Protein AF-A0A7S3MP00-F1 (afdb_monomer_lite)

Secondary structure (DSSP, 8-state):
-----HHHHHHHHHHHHHHHHHHHHHHHHHHHTT-HHHHHHHHHHHHHHHHHHHHHHHTTTB-----TTHHHHHHHHH--TTSHHHHHHHHHHHHHHHHHHHHH----SS-B--TTS---TTS--

Structure (mmCIF, N/CA/C/O backbone):
data_AF-A0A7S3MP00-F1
#
_entry.id   AF-A0A7S3MP00-F1
#
loop_
_atom_site.group_PDB
_atom_site.id
_atom_site.type_symbol
_atom_site.label_atom_id
_atom_site.label_alt_id
_atom_site.label_comp_id
_atom_site.label_asym_id
_atom_site.label_entity_id
_atom_site.label_seq_id
_atom_site.pdbx_PDB_ins_code
_atom_site.Cartn_x
_atom_site.Cartn_y
_atom_site.Cartn_z
_atom_site.occupancy
_atom_site.B_iso_or_equiv
_atom_site.auth_seq_id
_atom_site.auth_comp_id
_atom_site.auth_asym_id
_atom_site.auth_atom_id
_atom_site.pdbx_PDB_model_num
ATOM 1 N N . MET A 1 1 ? 16.134 9.221 20.903 1.00 55.91 1 MET A N 1
ATOM 2 C CA . MET A 1 1 ? 16.040 8.484 19.620 1.00 55.91 1 MET A CA 1
ATOM 3 C C . MET A 1 1 ? 16.947 7.266 19.714 1.00 55.91 1 MET A C 1
ATOM 5 O O . MET A 1 1 ? 18.085 7.438 20.131 1.00 55.91 1 MET A O 1
ATOM 9 N N . LYS A 1 2 ? 16.460 6.053 19.417 1.00 67.62 2 LYS A N 1
ATOM 10 C CA . LYS A 1 2 ? 17.305 4.843 19.433 1.00 67.62 2 LYS A CA 1
ATOM 11 C C . LYS A 1 2 ? 18.383 4.985 18.348 1.00 67.62 2 LYS A C 1
ATOM 13 O O . LYS A 1 2 ? 18.042 5.234 17.196 1.00 67.62 2 LYS A O 1
ATOM 18 N N . THR A 1 3 ? 19.660 4.866 18.700 1.00 84.75 3 THR A N 1
ATOM 19 C CA . THR A 1 3 ? 20.769 4.914 17.739 1.00 84.75 3 THR A CA 1
ATOM 20 C C . THR A 1 3 ? 20.969 3.527 17.143 1.00 84.75 3 THR A C 1
ATOM 22 O O . THR A 1 3 ? 21.394 2.592 17.816 1.00 84.75 3 THR A O 1
ATOM 25 N N . TRP A 1 4 ? 20.598 3.357 15.877 1.00 89.50 4 TRP A N 1
ATOM 26 C CA . TRP A 1 4 ? 20.821 2.098 15.173 1.00 89.50 4 TRP A CA 1
ATOM 27 C C . TRP A 1 4 ? 22.264 2.008 14.680 1.00 89.50 4 TRP A C 1
ATOM 29 O O . TRP A 1 4 ? 22.850 3.010 14.266 1.00 89.50 4 TRP A O 1
ATOM 39 N N . GLY A 1 5 ? 22.835 0.803 14.716 1.00 94.69 5 GLY A N 1
ATOM 40 C CA . GLY A 1 5 ? 24.146 0.550 14.125 1.00 94.69 5 GLY A CA 1
ATOM 41 C C . GLY A 1 5 ? 24.137 0.788 12.605 1.00 94.69 5 GLY A C 1
ATOM 42 O O . GLY A 1 5 ? 23.077 0.680 11.980 1.00 94.69 5 GLY A O 1
ATOM 43 N N . PRO A 1 6 ? 25.298 1.062 11.977 1.00 93.62 6 PRO A N 1
ATOM 44 C CA . PRO A 1 6 ? 25.382 1.371 10.545 1.00 93.62 6 PRO A CA 1
ATOM 45 C C . PRO A 1 6 ? 24.716 0.330 9.630 1.00 93.62 6 PRO A C 1
ATOM 47 O O . PRO A 1 6 ? 24.091 0.692 8.637 1.00 93.62 6 PRO A O 1
ATOM 50 N N . GLY A 1 7 ? 24.785 -0.959 9.986 1.00 94.50 7 GLY A N 1
ATOM 51 C CA . GLY A 1 7 ? 24.154 -2.035 9.214 1.00 94.50 7 GLY A CA 1
ATOM 52 C C . GLY A 1 7 ? 22.624 -1.946 9.159 1.00 94.50 7 GLY A C 1
ATOM 53 O O . GLY A 1 7 ? 22.039 -2.136 8.097 1.00 94.50 7 GLY A O 1
ATOM 54 N N . LEU A 1 8 ? 21.966 -1.590 10.268 1.00 93.75 8 LEU A N 1
ATOM 55 C CA . LEU A 1 8 ? 20.508 -1.416 10.299 1.00 93.75 8 LEU A CA 1
ATOM 56 C C . LEU A 1 8 ? 20.070 -0.220 9.448 1.00 93.75 8 LEU A C 1
ATOM 58 O O . LEU A 1 8 ? 19.070 -0.305 8.740 1.00 93.75 8 LEU A O 1
ATOM 62 N N . TRP A 1 9 ? 20.846 0.867 9.462 1.00 93.50 9 TRP A N 1
ATOM 63 C CA . TRP A 1 9 ? 20.605 2.007 8.577 1.00 93.50 9 TRP A CA 1
ATOM 64 C C . TRP A 1 9 ? 20.750 1.641 7.101 1.00 93.50 9 TRP A C 1
ATOM 66 O O . TRP A 1 9 ? 19.924 2.062 6.295 1.00 93.50 9 TRP A O 1
ATOM 76 N N . ALA A 1 10 ? 21.744 0.824 6.745 1.00 95.31 10 ALA A N 1
ATOM 77 C CA . ALA A 1 10 ? 21.918 0.351 5.373 1.00 95.31 10 ALA A CA 1
ATOM 78 C C . ALA A 1 10 ? 20.739 -0.521 4.904 1.00 95.31 10 ALA A C 1
ATOM 80 O O . ALA A 1 10 ? 20.235 -0.332 3.795 1.00 95.31 10 ALA A O 1
ATOM 81 N N . ILE A 1 11 ? 20.251 -1.432 5.755 1.00 95.62 11 ILE A N 1
ATOM 82 C CA . ILE A 1 11 ? 19.064 -2.254 5.462 1.00 95.62 11 ILE A CA 1
ATOM 83 C C . ILE A 1 11 ? 17.829 -1.367 5.289 1.00 95.62 11 ILE A C 1
ATOM 85 O O . ILE A 1 11 ? 17.094 -1.515 4.315 1.00 95.62 11 ILE A O 1
ATOM 89 N N . PHE A 1 12 ? 17.619 -0.413 6.195 1.00 93.12 12 PHE A N 1
ATOM 90 C CA . PHE A 1 12 ? 16.496 0.516 6.120 1.00 93.12 12 PHE A CA 1
ATOM 91 C C . PHE A 1 12 ? 16.536 1.379 4.849 1.00 93.12 12 PHE A C 1
ATOM 93 O O . PHE A 1 12 ? 15.526 1.512 4.160 1.00 93.12 12 PHE A O 1
ATOM 100 N N . ALA A 1 13 ? 17.707 1.906 4.487 1.00 95.31 13 ALA A N 1
ATOM 101 C CA . ALA A 1 13 ? 17.890 2.649 3.243 1.00 95.31 13 ALA A CA 1
ATOM 102 C C . ALA A 1 13 ? 17.607 1.774 2.011 1.00 95.31 13 ALA A C 1
ATOM 104 O O . ALA A 1 13 ? 16.912 2.208 1.094 1.00 95.31 13 ALA A O 1
ATOM 105 N N . THR A 1 14 ? 18.080 0.524 2.014 1.00 96.06 14 THR A N 1
ATOM 106 C CA . THR A 1 14 ? 17.808 -0.442 0.938 1.00 96.06 14 THR A CA 1
ATOM 107 C C . THR A 1 14 ? 16.310 -0.711 0.807 1.00 96.06 14 THR A C 1
ATOM 109 O O . THR A 1 14 ? 15.776 -0.671 -0.300 1.00 96.06 14 THR A O 1
ATOM 112 N N . LEU A 1 15 ? 15.610 -0.905 1.929 1.00 92.06 15 LEU A N 1
ATOM 113 C CA . LEU A 1 15 ? 14.159 -1.076 1.952 1.00 92.06 15 LEU A CA 1
ATOM 114 C C . LEU A 1 15 ? 13.443 0.131 1.330 1.00 92.06 15 LEU A C 1
ATOM 116 O O . LEU A 1 15 ? 12.570 -0.052 0.485 1.00 92.06 15 LEU A O 1
ATOM 120 N N . ILE A 1 16 ? 13.836 1.358 1.691 1.00 94.94 16 ILE A N 1
ATOM 121 C CA . ILE A 1 16 ? 13.262 2.581 1.108 1.00 94.94 16 ILE A CA 1
ATOM 122 C C . ILE A 1 16 ? 13.471 2.618 -0.409 1.00 94.94 16 ILE A C 1
ATOM 124 O O . ILE A 1 16 ? 12.530 2.917 -1.143 1.00 94.94 16 ILE A O 1
ATOM 128 N N . VAL A 1 17 ? 14.676 2.302 -0.892 1.00 96.06 17 VAL A N 1
ATOM 129 C CA . VAL A 1 17 ? 14.986 2.307 -2.332 1.00 96.06 17 VAL A CA 1
ATOM 130 C C . VAL A 1 17 ? 14.144 1.277 -3.086 1.00 96.06 17 VAL A C 1
ATOM 132 O O . VAL A 1 17 ? 13.609 1.589 -4.154 1.00 96.06 17 VAL A O 1
ATOM 135 N N . VAL A 1 18 ? 13.975 0.075 -2.528 1.00 92.06 18 VAL A N 1
ATOM 136 C CA . VAL A 1 18 ? 13.116 -0.966 -3.112 1.00 92.06 18 VAL A CA 1
ATOM 137 C C . VAL A 1 18 ? 11.661 -0.495 -3.160 1.00 92.06 18 VAL A C 1
ATOM 139 O O . VAL A 1 18 ? 11.046 -0.543 -4.224 1.00 92.06 18 VAL A O 1
ATOM 142 N N . LEU A 1 19 ? 11.124 0.033 -2.055 1.00 91.50 19 LEU A N 1
ATOM 143 C CA . LEU A 1 19 ? 9.747 0.537 -2.002 1.00 91.50 19 LEU A CA 1
ATOM 144 C C . LEU A 1 19 ? 9.517 1.693 -2.986 1.00 91.50 19 LEU A C 1
ATOM 146 O O . LEU A 1 19 ? 8.512 1.704 -3.695 1.00 91.50 19 LEU A O 1
ATOM 150 N N . ALA A 1 20 ? 10.455 2.636 -3.085 1.00 93.25 20 ALA A N 1
ATOM 151 C CA . ALA A 1 20 ? 10.376 3.743 -4.036 1.00 93.25 20 ALA A CA 1
ATOM 152 C C . ALA A 1 20 ? 10.418 3.256 -5.495 1.00 93.25 20 ALA A C 1
ATOM 154 O O . ALA A 1 20 ? 9.669 3.756 -6.336 1.00 93.25 20 ALA A O 1
ATOM 155 N N . SER A 1 21 ? 11.252 2.255 -5.792 1.00 92.12 21 SER A N 1
ATOM 156 C CA . SER A 1 21 ? 11.345 1.651 -7.128 1.00 92.12 21 SER A CA 1
ATOM 157 C C . SER A 1 21 ? 10.050 0.931 -7.510 1.00 92.12 21 SER A C 1
ATOM 159 O O . SER A 1 21 ? 9.546 1.120 -8.617 1.00 92.12 21 SER A O 1
ATOM 161 N N . LEU A 1 22 ? 9.452 0.185 -6.575 1.00 92.56 22 LEU A N 1
ATOM 162 C CA . LEU A 1 22 ? 8.153 -0.461 -6.777 1.00 92.56 22 LEU A CA 1
ATOM 163 C C . LEU A 1 22 ? 7.040 0.565 -7.012 1.00 92.56 22 LEU A C 1
ATOM 165 O O . LEU A 1 22 ? 6.281 0.428 -7.968 1.00 92.56 22 LEU A O 1
ATOM 169 N N . LEU A 1 23 ? 6.973 1.625 -6.201 1.00 92.44 23 LEU A N 1
ATOM 170 C CA . LEU A 1 23 ? 5.987 2.697 -6.373 1.00 92.44 23 LEU A CA 1
ATOM 171 C C . LEU A 1 23 ? 6.125 3.391 -7.732 1.00 92.44 23 LEU A C 1
ATOM 173 O O . LEU A 1 23 ? 5.119 3.644 -8.397 1.00 92.44 23 LEU A O 1
ATOM 177 N N . ARG A 1 24 ? 7.359 3.654 -8.177 1.00 93.75 24 ARG A N 1
ATOM 178 C CA . ARG A 1 24 ? 7.627 4.209 -9.509 1.00 93.75 24 ARG A CA 1
ATOM 179 C C . ARG A 1 24 ? 7.137 3.275 -10.618 1.00 93.75 24 ARG A C 1
ATOM 181 O O . ARG A 1 24 ? 6.522 3.759 -11.572 1.00 93.75 24 ARG A O 1
ATOM 188 N N . ASN A 1 25 ? 7.391 1.971 -10.510 1.00 93.06 25 ASN A N 1
ATOM 189 C CA . ASN A 1 25 ? 6.967 0.995 -11.517 1.00 93.06 25 ASN A CA 1
ATOM 190 C C . ASN A 1 25 ? 5.443 0.839 -11.550 1.00 93.06 25 ASN A C 1
ATOM 192 O O . ASN A 1 25 ? 4.864 0.856 -12.633 1.00 93.06 25 ASN A O 1
ATOM 196 N N . ILE A 1 26 ? 4.784 0.784 -10.387 1.00 93.38 26 ILE A N 1
ATOM 197 C CA . ILE A 1 26 ? 3.316 0.767 -10.281 1.00 93.38 26 ILE A CA 1
ATOM 198 C C . ILE A 1 26 ? 2.728 2.015 -10.939 1.00 93.38 26 ILE A C 1
ATOM 200 O O . ILE A 1 26 ? 1.863 1.902 -11.805 1.00 93.38 26 ILE A O 1
ATOM 204 N N . TYR A 1 27 ? 3.229 3.203 -10.586 1.00 93.75 27 TYR A N 1
ATOM 205 C CA . TYR A 1 27 ? 2.768 4.456 -11.181 1.00 93.75 27 TYR A CA 1
ATOM 206 C C . TYR A 1 27 ? 2.926 4.450 -12.704 1.00 93.75 27 TYR A C 1
ATOM 208 O O . TYR A 1 27 ? 1.974 4.746 -13.424 1.00 93.75 27 TYR A O 1
ATOM 216 N N . SER A 1 28 ? 4.108 4.069 -13.193 1.00 93.31 28 SER A N 1
ATOM 217 C CA . SER A 1 28 ? 4.407 4.043 -14.629 1.00 93.31 28 SER A CA 1
ATOM 218 C C . SER A 1 28 ? 3.512 3.043 -15.364 1.00 93.31 28 SER A C 1
ATOM 220 O O . SER A 1 28 ? 2.946 3.382 -16.397 1.00 93.31 28 SER A O 1
ATOM 222 N N . SER A 1 29 ? 3.318 1.846 -14.805 1.00 92.81 29 SER A N 1
ATOM 223 C CA . SER A 1 29 ? 2.459 0.803 -15.376 1.00 92.81 29 SER A CA 1
ATOM 224 C C . SER A 1 29 ? 0.989 1.235 -15.439 1.00 92.81 29 SER A C 1
ATOM 226 O O . SER A 1 29 ? 0.347 1.126 -16.487 1.00 92.81 29 SER A O 1
ATOM 228 N N . LEU A 1 30 ? 0.464 1.816 -14.354 1.00 93.38 30 LEU A N 1
ATOM 229 C CA . LEU A 1 30 ? -0.912 2.314 -14.303 1.00 93.38 30 LEU A CA 1
ATOM 230 C C . LEU A 1 30 ? -1.138 3.512 -15.233 1.00 93.38 30 LEU A C 1
ATOM 232 O O . LEU A 1 30 ? -2.216 3.623 -15.821 1.00 93.38 30 LEU A O 1
ATOM 236 N N . ALA A 1 31 ? -0.148 4.399 -15.365 1.00 93.81 31 ALA A N 1
ATOM 237 C CA . ALA A 1 31 ? -0.207 5.547 -16.264 1.00 93.81 31 ALA A CA 1
ATOM 238 C C . ALA A 1 31 ? -0.167 5.114 -17.736 1.00 93.81 31 ALA A C 1
ATOM 240 O O . ALA A 1 31 ? -1.006 5.547 -18.519 1.00 93.81 31 ALA A O 1
ATOM 241 N N . LEU A 1 32 ? 0.756 4.217 -18.100 1.00 94.00 32 LEU A N 1
ATOM 242 C CA . LEU A 1 32 ? 0.869 3.680 -19.462 1.00 94.00 32 LEU A CA 1
ATOM 243 C C . LEU A 1 32 ? -0.362 2.865 -19.877 1.00 94.00 32 LEU A C 1
ATOM 245 O O . LEU A 1 32 ? -0.703 2.834 -21.055 1.00 94.00 32 LEU A O 1
ATOM 249 N N . SER A 1 33 ? -1.040 2.236 -18.915 1.00 92.25 33 SER A N 1
ATOM 250 C CA . SER A 1 33 ? -2.263 1.458 -19.152 1.00 92.25 33 SER A CA 1
ATOM 251 C C . SER A 1 33 ? -3.551 2.296 -19.121 1.00 92.25 33 SER A C 1
ATOM 253 O O . SER A 1 33 ? -4.633 1.720 -19.186 1.00 92.25 33 SER A O 1
ATOM 255 N N . ASP A 1 34 ? -3.462 3.623 -18.953 1.00 94.31 34 ASP A N 1
ATOM 256 C CA . ASP A 1 34 ? -4.608 4.544 -18.801 1.00 94.31 34 ASP A CA 1
ATOM 257 C C .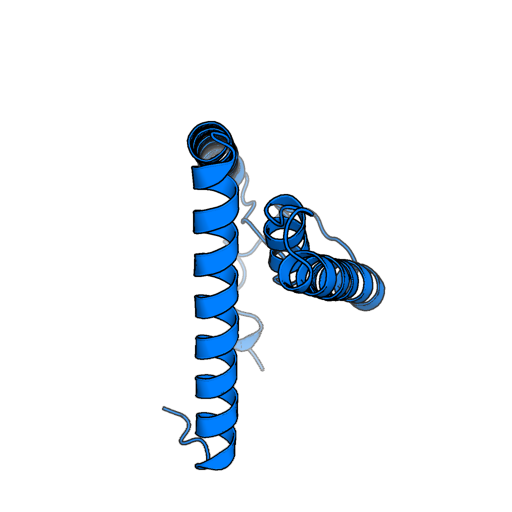 ASP A 1 34 ? -5.598 4.150 -17.676 1.00 94.31 34 ASP A C 1
ATOM 259 O O . ASP A 1 34 ? -6.790 4.464 -17.668 1.00 94.31 34 ASP A O 1
ATOM 263 N N . CYS A 1 35 ? -5.088 3.440 -16.668 1.00 93.50 35 CYS A N 1
ATOM 264 C CA . CYS A 1 35 ? -5.861 2.965 -15.521 1.00 93.50 35 CYS A CA 1
ATOM 265 C C . CYS A 1 35 ? -5.622 3.811 -14.266 1.00 93.50 35 CYS A C 1
ATOM 267 O O . CYS A 1 35 ? -6.404 3.722 -13.316 1.00 93.50 35 CYS A O 1
ATOM 269 N N . LEU A 1 36 ? -4.581 4.652 -14.252 1.00 94.06 36 LEU A N 1
ATOM 270 C CA . LEU A 1 36 ? -4.170 5.436 -13.084 1.00 94.06 36 LEU A CA 1
ATOM 271 C C . LEU A 1 36 ? -5.327 6.230 -12.466 1.00 94.06 36 LEU A C 1
ATOM 273 O O . LEU A 1 36 ? -5.548 6.149 -11.260 1.00 94.06 36 LEU A O 1
ATOM 277 N N . ALA A 1 37 ? -6.105 6.947 -13.281 1.00 95.88 37 ALA A N 1
ATOM 278 C CA . ALA A 1 37 ? -7.230 7.741 -12.787 1.00 95.88 37 ALA A CA 1
ATOM 279 C C . ALA A 1 37 ? -8.285 6.875 -12.077 1.00 95.88 37 ALA A C 1
ATOM 281 O O . ALA A 1 37 ? -8.774 7.246 -11.012 1.00 95.88 37 ALA A O 1
ATOM 282 N N . ARG A 1 38 ? -8.596 5.690 -12.619 1.00 95.00 38 ARG A N 1
ATOM 283 C CA . ARG A 1 38 ? -9.566 4.755 -12.023 1.00 95.00 38 ARG A CA 1
ATOM 284 C C . ARG A 1 38 ? -9.078 4.238 -10.673 1.00 95.00 38 ARG A C 1
ATOM 286 O O . ARG A 1 38 ? -9.852 4.188 -9.720 1.00 95.00 38 ARG A O 1
ATOM 293 N N . TYR A 1 39 ? -7.790 3.919 -10.577 1.00 94.44 39 TYR A N 1
ATOM 294 C CA . TYR A 1 39 ? -7.161 3.500 -9.326 1.00 94.44 39 TYR A CA 1
ATOM 295 C C . TYR A 1 39 ? -7.140 4.617 -8.278 1.00 94.44 39 TYR A C 1
ATOM 297 O O . TYR A 1 39 ? -7.460 4.362 -7.119 1.00 94.44 39 TYR A O 1
ATOM 305 N N . LEU A 1 40 ? -6.837 5.858 -8.671 1.00 95.06 40 LEU A N 1
ATOM 306 C CA . LEU A 1 40 ? -6.878 7.011 -7.765 1.00 95.06 40 LEU A CA 1
ATOM 307 C C . LEU A 1 40 ? -8.298 7.297 -7.261 1.00 95.06 40 LEU A C 1
ATOM 309 O O . LEU A 1 40 ? -8.480 7.559 -6.073 1.00 95.06 40 LEU A O 1
ATOM 313 N N . ILE A 1 41 ? -9.308 7.194 -8.131 1.00 96.81 41 ILE A N 1
ATOM 314 C CA . ILE A 1 41 ? -10.721 7.311 -7.740 1.00 96.81 41 ILE A CA 1
ATOM 315 C C . ILE A 1 41 ? -11.093 6.203 -6.749 1.00 96.81 41 ILE A C 1
ATOM 317 O O . ILE A 1 41 ? -11.692 6.488 -5.713 1.00 96.81 41 ILE A O 1
ATOM 321 N N . GLY A 1 42 ? -10.703 4.955 -7.025 1.00 94.69 42 GLY A N 1
ATOM 322 C CA . GLY A 1 42 ? -10.920 3.830 -6.115 1.00 94.69 42 GLY A CA 1
ATOM 323 C C . GLY A 1 42 ? -10.261 4.048 -4.750 1.00 94.69 42 GLY A C 1
ATOM 324 O O . GLY A 1 42 ? -10.914 3.893 -3.718 1.00 94.69 42 GLY A O 1
ATOM 325 N N . ALA A 1 43 ? -9.003 4.492 -4.731 1.00 92.81 43 ALA A N 1
ATOM 326 C CA . ALA A 1 43 ? -8.278 4.810 -3.503 1.00 92.81 43 ALA A CA 1
ATOM 327 C C . ALA A 1 43 ? -8.959 5.937 -2.708 1.00 92.81 43 ALA A C 1
ATOM 329 O O . ALA A 1 43 ? -9.137 5.814 -1.495 1.00 92.81 43 ALA A O 1
ATOM 330 N N . ALA A 1 44 ? -9.403 7.001 -3.384 1.00 96.38 44 ALA A N 1
ATOM 331 C CA . ALA A 1 44 ? -10.142 8.095 -2.760 1.00 96.38 44 ALA A CA 1
ATOM 332 C C . ALA A 1 44 ? -11.494 7.631 -2.193 1.00 96.38 44 ALA A C 1
ATOM 334 O O . ALA A 1 44 ? -11.867 8.041 -1.093 1.00 96.38 44 ALA A O 1
ATOM 335 N N . ALA A 1 45 ? -12.207 6.745 -2.894 1.00 96.94 45 ALA A N 1
ATOM 336 C CA . ALA A 1 45 ? -13.465 6.172 -2.421 1.00 96.94 45 ALA A CA 1
ATOM 337 C C . ALA A 1 45 ? -13.265 5.306 -1.167 1.00 96.94 45 ALA A C 1
ATOM 339 O O . ALA A 1 45 ? -14.007 5.455 -0.194 1.00 96.94 45 ALA A O 1
ATOM 340 N N . VAL A 1 46 ? -12.232 4.456 -1.149 1.00 93.81 46 VAL A N 1
ATOM 341 C CA . VAL A 1 46 ? -11.872 3.649 0.027 1.00 93.81 46 VAL A CA 1
ATOM 342 C C . VAL A 1 46 ? -11.484 4.554 1.198 1.00 93.81 46 VAL A C 1
ATOM 344 O O . VAL A 1 46 ? -12.051 4.422 2.281 1.00 93.81 46 VAL A O 1
ATOM 347 N N . ALA A 1 47 ? -10.591 5.524 0.990 1.00 93.88 47 ALA A N 1
ATOM 348 C CA . ALA A 1 47 ? -10.184 6.463 2.035 1.00 93.88 47 ALA A CA 1
ATOM 349 C C . ALA A 1 47 ? -11.376 7.270 2.581 1.00 93.88 47 ALA A C 1
ATOM 351 O O . ALA A 1 47 ? -11.537 7.399 3.796 1.00 93.88 47 ALA A O 1
ATOM 352 N N . GLY A 1 48 ? -12.253 7.754 1.696 1.00 96.50 48 GLY A N 1
ATOM 353 C CA . GLY A 1 48 ? -13.484 8.451 2.062 1.00 96.50 48 GLY A CA 1
ATOM 354 C C . GLY A 1 48 ? -14.438 7.575 2.876 1.00 96.50 48 GLY A C 1
ATOM 355 O O . GLY A 1 48 ? -14.975 8.032 3.887 1.00 96.50 48 GLY A O 1
ATOM 356 N N . TYR A 1 49 ? -14.599 6.303 2.497 1.00 95.62 49 TYR A N 1
ATOM 357 C CA . TYR A 1 49 ? -15.387 5.328 3.253 1.00 95.62 49 TYR A CA 1
ATOM 358 C C . TYR A 1 49 ? -14.813 5.097 4.655 1.00 95.62 49 TYR A C 1
ATOM 360 O O . TYR A 1 49 ? -15.554 5.195 5.636 1.00 95.62 49 TYR A O 1
ATOM 368 N N . PHE A 1 50 ? -13.502 4.860 4.774 1.00 94.25 50 PHE A N 1
ATOM 369 C CA . PHE A 1 50 ? -12.835 4.679 6.066 1.00 94.25 50 PHE A CA 1
ATOM 370 C C . PHE A 1 50 ? -12.947 5.927 6.945 1.00 94.25 50 PHE A C 1
ATOM 372 O O . PHE A 1 50 ? -13.274 5.808 8.127 1.00 94.25 50 PHE A O 1
ATOM 379 N N . TYR A 1 51 ? -12.750 7.120 6.378 1.00 94.94 51 TYR A N 1
ATOM 380 C CA . TYR A 1 51 ? -12.920 8.388 7.089 1.00 94.9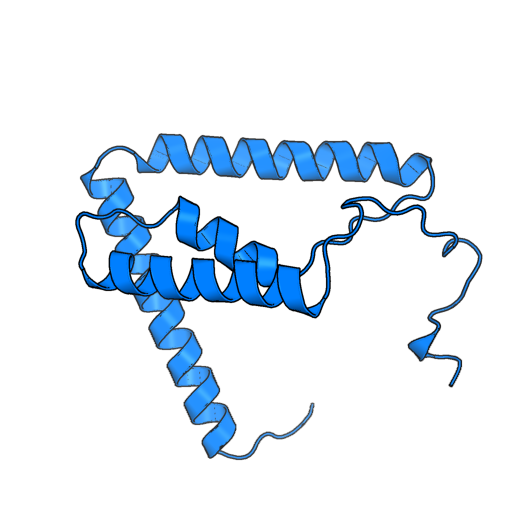4 51 TYR A CA 1
ATOM 381 C C . TYR A 1 51 ? -14.351 8.547 7.620 1.00 94.94 51 TYR A C 1
ATOM 383 O O . TYR A 1 51 ? -14.562 8.783 8.814 1.00 94.94 51 TYR A O 1
ATOM 391 N N . TRP A 1 52 ? -15.348 8.362 6.751 1.00 96.56 52 TRP A N 1
ATOM 392 C CA . TRP A 1 52 ? -16.756 8.495 7.115 1.00 96.56 52 TRP A CA 1
ATOM 393 C C . TRP A 1 52 ? -17.184 7.464 8.169 1.00 96.56 52 TRP A C 1
ATOM 395 O O . TRP A 1 52 ? -17.801 7.832 9.174 1.00 96.56 52 TRP A O 1
ATOM 405 N N . LYS A 1 53 ? -16.820 6.188 7.987 1.00 94.88 53 LYS A N 1
ATOM 406 C CA . LYS A 1 53 ? -17.138 5.111 8.936 1.00 94.88 53 LYS A CA 1
ATOM 407 C C . LYS A 1 53 ? -16.459 5.309 10.277 1.00 94.88 53 LYS A C 1
ATOM 409 O O . LYS A 1 53 ? -17.127 5.161 11.294 1.00 94.88 53 LYS A O 1
ATOM 414 N N . THR A 1 54 ? -15.189 5.704 10.291 1.00 93.19 54 THR A N 1
ATOM 415 C CA . THR A 1 54 ? -14.462 5.984 11.536 1.00 93.19 54 THR A CA 1
ATOM 416 C C . THR A 1 54 ? -15.129 7.119 12.304 1.00 93.19 54 THR A C 1
ATOM 418 O O . THR A 1 54 ? -15.419 6.967 13.486 1.00 93.19 54 THR A O 1
ATOM 421 N N . LYS A 1 55 ? -15.493 8.218 11.631 1.00 92.19 55 LYS A N 1
ATOM 422 C CA . LYS A 1 55 ? -16.204 9.337 12.270 1.00 92.19 55 LYS A CA 1
ATOM 423 C C . LYS A 1 55 ? -17.578 8.938 12.820 1.00 92.19 55 LYS A C 1
ATOM 425 O O . LYS A 1 55 ? -17.988 9.434 13.868 1.00 92.19 55 LYS A O 1
ATOM 430 N N . ARG A 1 56 ? -18.312 8.077 12.109 1.00 93.38 56 ARG A N 1
ATOM 431 C CA . ARG A 1 56 ? -19.621 7.576 12.554 1.00 93.38 56 ARG A CA 1
ATOM 432 C C . ARG A 1 56 ? -19.484 6.652 13.765 1.00 93.38 56 ARG A C 1
ATOM 434 O O . ARG A 1 56 ? -20.159 6.876 14.761 1.00 93.38 56 ARG A O 1
ATOM 441 N N . ASN A 1 57 ? -18.603 5.663 13.671 1.00 91.31 57 ASN A N 1
ATOM 442 C CA . ASN A 1 57 ? -18.409 4.623 14.678 1.00 91.31 57 ASN A CA 1
ATOM 443 C C . ASN A 1 57 ? -17.719 5.156 15.950 1.00 91.31 57 ASN A C 1
ATOM 445 O O . ASN A 1 57 ? -17.961 4.636 17.035 1.00 91.31 57 ASN A O 1
ATOM 449 N N . ALA A 1 58 ? -16.934 6.236 15.852 1.00 87.44 58 ALA A N 1
ATOM 450 C CA . ALA A 1 58 ? -16.339 6.897 17.015 1.00 87.44 58 ALA A CA 1
ATOM 451 C C . ALA A 1 58 ? -17.394 7.376 18.029 1.00 87.44 58 ALA A C 1
ATOM 453 O O . ALA A 1 58 ? -17.149 7.344 19.231 1.00 87.44 58 ALA A O 1
ATOM 454 N N . LYS A 1 59 ? -18.598 7.754 17.568 1.00 87.56 59 LYS A N 1
ATOM 455 C CA . LYS A 1 59 ? -19.722 8.127 18.451 1.00 87.56 59 LYS A CA 1
ATOM 456 C C . LYS A 1 59 ? -20.236 6.961 19.300 1.00 87.56 59 LYS A C 1
ATOM 458 O O . LYS A 1 59 ? -20.889 7.189 20.308 1.00 87.56 59 LYS A O 1
ATOM 463 N N . GLU A 1 60 ? -19.955 5.734 18.876 1.00 88.62 60 GLU A N 1
ATOM 464 C CA . GLU A 1 60 ? -20.342 4.489 19.542 1.00 88.62 60 GLU A CA 1
ATOM 465 C C . GLU A 1 60 ? -19.174 3.893 20.351 1.00 88.62 60 GLU A C 1
ATOM 467 O O . GLU A 1 60 ? -19.245 2.742 20.774 1.00 88.62 60 GLU A O 1
ATOM 472 N N . GLY A 1 61 ? -18.078 4.641 20.547 1.00 86.94 61 GLY A N 1
ATOM 473 C CA . GLY A 1 61 ? -16.897 4.162 21.277 1.00 86.94 61 GLY A CA 1
ATOM 474 C C . GLY A 1 61 ? -16.065 3.126 20.511 1.00 86.94 61 GLY A C 1
ATOM 475 O O . GLY A 1 61 ? -15.355 2.327 21.114 1.00 86.94 61 GLY A O 1
ATOM 476 N N . ARG A 1 62 ? -16.156 3.096 19.178 1.00 88.94 62 ARG A N 1
ATOM 477 C CA . ARG A 1 62 ? -15.358 2.195 18.334 1.00 88.94 62 ARG A CA 1
ATOM 478 C C . ARG A 1 62 ? -14.217 2.955 17.664 1.00 88.94 62 ARG A C 1
ATOM 480 O O . ARG A 1 62 ? -14.448 3.991 17.035 1.00 88.94 62 ARG A O 1
ATOM 487 N N . THR A 1 63 ? -13.002 2.428 17.747 1.00 88.75 63 THR A N 1
ATOM 488 C CA . THR A 1 63 ? -11.797 3.013 17.132 1.00 88.75 63 THR A CA 1
ATOM 489 C C . THR A 1 63 ? -11.390 2.214 15.904 1.00 88.75 63 THR A C 1
ATOM 491 O O . THR A 1 63 ? -11.763 1.059 15.778 1.00 88.75 63 THR A O 1
ATOM 494 N N . VAL A 1 64 ? -10.689 2.826 14.946 1.00 90.25 64 VAL A N 1
ATOM 495 C CA . VAL A 1 64 ? -10.202 2.086 13.774 1.00 90.25 64 VAL A CA 1
ATOM 496 C C . VAL A 1 64 ? -8.937 1.316 14.149 1.00 90.25 64 VAL A C 1
ATOM 498 O O . VAL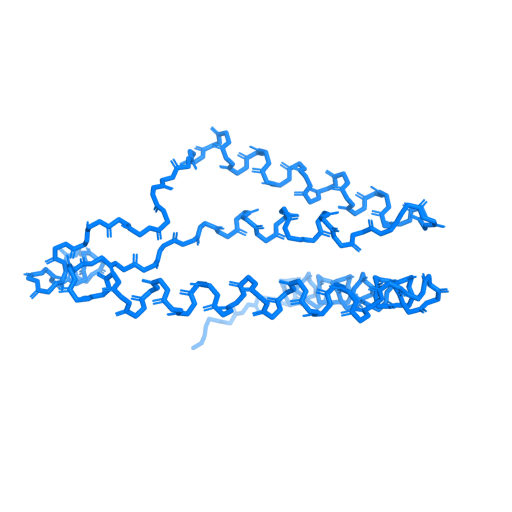 A 1 64 ? -7.968 1.912 14.616 1.00 90.25 64 VAL A O 1
ATOM 501 N N . HIS A 1 65 ? -8.946 0.005 13.933 1.00 89.81 65 HIS A N 1
ATOM 502 C CA . HIS A 1 65 ? -7.788 -0.861 14.103 1.00 89.81 65 HIS A CA 1
ATOM 503 C C . HIS A 1 65 ? -7.534 -1.600 12.789 1.00 89.81 65 HIS A C 1
ATOM 505 O O . HIS A 1 65 ? -8.363 -2.376 12.319 1.00 89.81 65 HIS A O 1
ATOM 511 N N . ILE A 1 66 ? -6.401 -1.308 12.151 1.00 88.38 66 ILE A N 1
ATOM 512 C CA . ILE A 1 66 ? -6.007 -1.928 10.886 1.00 88.38 66 ILE A CA 1
ATOM 513 C C . ILE A 1 66 ? -4.666 -2.602 11.095 1.00 88.38 66 ILE A C 1
ATOM 515 O O . ILE A 1 66 ? -3.668 -1.955 11.411 1.00 88.38 66 ILE A O 1
ATOM 519 N N . HIS A 1 67 ? -4.640 -3.903 10.852 1.00 90.38 67 HIS A N 1
ATOM 520 C CA . HIS A 1 67 ? -3.413 -4.666 10.872 1.00 90.38 67 HIS A CA 1
ATOM 521 C C . HIS A 1 67 ? -2.499 -4.265 9.710 1.00 90.38 67 HIS A C 1
ATOM 523 O O . HIS A 1 67 ? -2.922 -4.184 8.556 1.00 90.38 67 HIS A O 1
ATOM 529 N N . HIS A 1 68 ? -1.218 -4.046 10.002 1.00 88.88 68 HIS A N 1
ATOM 530 C CA . HIS A 1 68 ? -0.238 -3.570 9.023 1.00 88.88 68 HIS A CA 1
ATOM 531 C C . HIS A 1 68 ? -0.040 -4.532 7.839 1.00 88.88 68 HIS A C 1
ATOM 533 O O . HIS A 1 68 ? 0.293 -4.080 6.746 1.00 88.88 68 HIS A O 1
ATOM 539 N N . TYR A 1 69 ? -0.309 -5.834 7.998 1.00 90.62 69 TYR A N 1
ATOM 540 C CA . TYR A 1 69 ? -0.259 -6.792 6.889 1.00 90.62 69 TYR A CA 1
ATOM 541 C C . TYR A 1 69 ? -1.316 -6.506 5.799 1.00 90.62 69 TYR A C 1
ATOM 543 O O . TYR A 1 69 ? -1.143 -6.946 4.662 1.00 90.62 69 TYR A O 1
ATOM 551 N N . LEU A 1 70 ? -2.357 -5.699 6.078 1.00 90.69 70 LEU A N 1
ATOM 552 C CA . LEU A 1 70 ? -3.309 -5.204 5.069 1.00 90.69 70 LEU A CA 1
ATOM 553 C C . LEU A 1 70 ? -2.621 -4.352 3.989 1.00 90.69 70 LEU A C 1
ATOM 555 O O . LEU A 1 70 ? -3.088 -4.296 2.852 1.00 90.69 70 LEU A O 1
ATOM 559 N N . ILE A 1 71 ? -1.484 -3.730 4.315 1.00 88.62 71 ILE A N 1
ATOM 560 C CA . ILE A 1 71 ? -0.659 -3.004 3.343 1.00 88.62 71 ILE A CA 1
ATOM 561 C C . ILE A 1 71 ? -0.244 -3.939 2.198 1.00 88.62 71 ILE A C 1
ATOM 563 O O . ILE A 1 71 ? -0.259 -3.521 1.043 1.00 88.62 71 ILE A O 1
ATOM 567 N N . GLY A 1 72 ? 0.035 -5.216 2.488 1.00 89.81 72 GLY A N 1
ATOM 568 C CA . GLY A 1 72 ? 0.340 -6.221 1.466 1.00 89.81 72 GLY A CA 1
ATOM 569 C C . GLY A 1 72 ? -0.801 -6.402 0.467 1.00 89.81 72 GLY A C 1
ATOM 570 O O . GLY A 1 72 ? -0.582 -6.340 -0.739 1.00 89.81 72 GLY A O 1
ATOM 571 N N . LEU A 1 73 ? -2.040 -6.512 0.953 1.00 91.75 73 LEU A N 1
ATOM 572 C CA . LEU A 1 73 ? -3.211 -6.605 0.080 1.00 91.75 73 LEU A CA 1
ATOM 573 C C . LEU A 1 73 ? -3.369 -5.356 -0.800 1.00 91.75 73 LEU A C 1
ATOM 575 O O . LEU A 1 73 ? -3.635 -5.475 -1.994 1.00 91.75 73 LEU A O 1
ATOM 579 N N . ILE A 1 74 ? -3.173 -4.162 -0.230 1.00 90.50 74 ILE A N 1
ATOM 580 C CA . ILE A 1 74 ? -3.272 -2.899 -0.977 1.00 90.50 74 ILE A CA 1
ATOM 581 C C . ILE A 1 74 ? -2.244 -2.860 -2.111 1.00 90.50 74 ILE A C 1
ATOM 583 O O . ILE A 1 74 ? -2.612 -2.569 -3.249 1.00 90.50 74 ILE A O 1
ATOM 587 N N . PHE A 1 75 ? -0.979 -3.185 -1.827 1.00 89.56 75 PHE A N 1
ATOM 588 C CA . PHE A 1 75 ? 0.057 -3.222 -2.858 1.00 89.56 75 PHE A CA 1
ATOM 589 C C . PHE A 1 75 ? -0.252 -4.266 -3.934 1.00 89.56 75 PHE A C 1
ATOM 591 O O . PHE A 1 75 ? -0.228 -3.922 -5.117 1.00 89.56 75 PHE A O 1
ATOM 598 N N . ALA A 1 76 ? -0.626 -5.488 -3.543 1.00 91.56 76 ALA A N 1
ATOM 599 C CA . ALA A 1 76 ? -0.964 -6.565 -4.474 1.00 91.56 76 ALA A CA 1
ATOM 600 C C . ALA A 1 76 ? -2.077 -6.160 -5.461 1.00 91.56 76 ALA A C 1
ATOM 602 O O . ALA A 1 76 ? -1.952 -6.402 -6.661 1.00 91.56 76 ALA A O 1
ATOM 603 N N . CYS A 1 77 ? -3.116 -5.456 -4.992 1.00 89.94 77 CYS A N 1
ATOM 604 C CA . CYS A 1 77 ? -4.206 -4.951 -5.838 1.00 89.94 77 CYS A CA 1
ATOM 605 C C . CYS A 1 77 ? -3.764 -3.910 -6.885 1.00 89.94 77 CYS A C 1
ATOM 607 O O .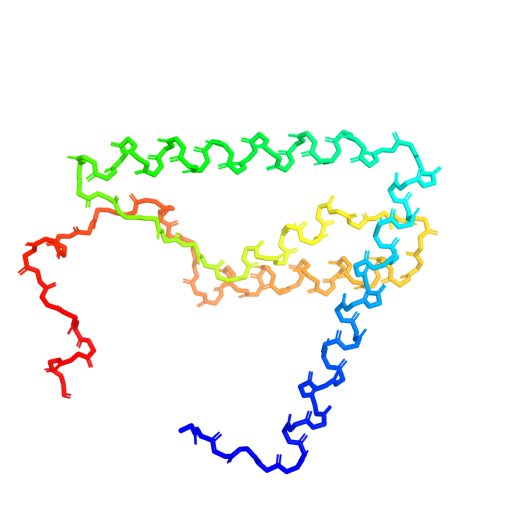 CYS A 1 77 ? -4.477 -3.689 -7.866 1.00 89.94 77 CYS A O 1
ATOM 609 N N . THR A 1 78 ? -2.622 -3.248 -6.678 1.00 89.50 78 THR A N 1
ATOM 610 C CA . THR A 1 78 ? -2.103 -2.189 -7.566 1.00 89.50 78 THR A CA 1
ATOM 611 C C . THR A 1 78 ? -1.005 -2.657 -8.519 1.00 89.50 78 THR A C 1
ATOM 613 O O . THR A 1 78 ? -0.634 -1.919 -9.431 1.00 89.50 78 THR A O 1
ATOM 616 N N . CYS A 1 79 ? -0.491 -3.875 -8.343 1.00 89.19 79 CYS A N 1
ATOM 617 C CA . CYS A 1 79 ? 0.515 -4.451 -9.226 1.00 89.19 79 CYS A CA 1
ATOM 618 C C . CYS A 1 79 ? -0.098 -4.815 -10.588 1.00 89.19 79 CYS A C 1
ATOM 620 O O . CYS A 1 79 ? -1.011 -5.635 -10.666 1.00 89.19 79 CYS A O 1
ATOM 622 N N . GLY A 1 80 ? 0.432 -4.234 -11.666 1.00 80.62 80 GLY A N 1
ATOM 623 C CA . GLY A 1 80 ? 0.155 -4.685 -13.031 1.00 80.62 80 GLY A CA 1
ATOM 624 C C . GLY A 1 80 ? 1.030 -5.885 -13.405 1.00 80.62 80 GLY A C 1
ATOM 625 O O . GLY A 1 80 ? 2.200 -5.929 -13.036 1.00 80.62 80 GLY A O 1
ATOM 626 N N . TYR A 1 81 ? 0.485 -6.841 -14.157 1.00 83.12 81 TYR A N 1
ATOM 627 C CA . TYR A 1 81 ? 1.193 -8.064 -14.578 1.00 83.12 81 TYR A CA 1
ATOM 628 C C . TYR A 1 81 ? 2.018 -7.902 -15.863 1.00 83.12 81 TYR A C 1
ATOM 630 O O . TYR A 1 81 ? 2.563 -8.868 -16.384 1.00 83.12 81 TYR A O 1
ATOM 638 N N . GLN A 1 82 ? 2.104 -6.684 -16.395 1.00 82.81 82 GLN A N 1
ATOM 639 C CA . GLN A 1 82 ? 2.920 -6.357 -17.564 1.00 82.81 82 GLN A CA 1
ATOM 640 C C . GLN A 1 82 ? 4.419 -6.264 -17.232 1.00 82.81 82 GLN A C 1
ATOM 642 O O . GLN A 1 82 ? 5.239 -6.167 -18.138 1.00 82.81 82 GLN A O 1
ATOM 647 N N . ASP A 1 83 ? 4.771 -6.272 -15.945 1.00 84.94 83 ASP A N 1
ATOM 648 C CA . ASP A 1 83 ? 6.132 -6.141 -15.438 1.00 84.94 83 ASP A CA 1
ATOM 649 C C . ASP A 1 83 ? 6.457 -7.344 -14.528 1.00 84.94 83 ASP A C 1
ATOM 651 O O . ASP A 1 83 ? 5.718 -7.674 -13.592 1.00 84.94 83 ASP A O 1
ATOM 655 N N . GLU A 1 84 ? 7.559 -8.037 -14.827 1.00 89.44 84 GLU A N 1
ATOM 656 C CA . GLU A 1 84 ? 7.985 -9.237 -14.094 1.00 89.44 84 GLU A CA 1
ATOM 657 C C . GLU A 1 84 ? 8.322 -8.924 -12.629 1.00 89.44 84 GLU A C 1
ATOM 659 O O . GLU A 1 84 ? 7.983 -9.702 -11.732 1.00 89.44 84 GLU A O 1
ATOM 664 N N . LEU A 1 85 ? 8.917 -7.756 -12.357 1.00 88.75 85 LEU A N 1
ATOM 665 C CA . LEU A 1 85 ? 9.219 -7.311 -10.997 1.00 88.75 85 LEU A CA 1
ATOM 666 C C . LEU A 1 85 ? 7.927 -7.081 -10.205 1.00 88.75 85 LEU A C 1
ATOM 668 O O . LEU A 1 85 ? 7.853 -7.472 -9.039 1.00 88.75 85 LEU A O 1
ATOM 672 N N . LEU A 1 86 ? 6.893 -6.502 -10.821 1.00 89.94 86 LEU A N 1
ATOM 673 C CA . LEU A 1 86 ? 5.585 -6.330 -10.180 1.00 89.94 86 LEU A CA 1
ATOM 674 C C . LEU A 1 86 ? 4.882 -7.664 -9.911 1.00 89.94 86 LEU A C 1
ATOM 676 O O . LEU A 1 86 ? 4.160 -7.772 -8.922 1.00 89.94 86 LEU A O 1
ATOM 680 N N . THR A 1 87 ? 5.132 -8.692 -10.722 1.00 91.12 87 THR A N 1
ATOM 681 C CA . THR A 1 87 ? 4.617 -10.049 -10.473 1.00 91.12 87 THR A CA 1
ATOM 682 C C . THR A 1 87 ? 5.273 -10.675 -9.240 1.00 91.12 87 THR A C 1
ATOM 684 O O . THR A 1 87 ? 4.582 -11.203 -8.366 1.00 91.12 87 THR A O 1
ATOM 687 N N . VAL A 1 88 ? 6.599 -10.557 -9.115 1.00 92.19 88 VAL A N 1
ATOM 688 C CA . VAL A 1 88 ? 7.331 -10.999 -7.914 1.00 92.19 88 VAL A CA 1
ATOM 689 C C . VAL A 1 88 ? 6.884 -10.206 -6.683 1.00 92.19 88 VAL A C 1
ATOM 691 O O . VAL A 1 88 ? 6.643 -10.788 -5.623 1.00 92.19 88 VAL A O 1
ATOM 694 N N . ALA A 1 89 ? 6.716 -8.890 -6.825 1.00 92.44 89 ALA A N 1
ATOM 695 C CA . ALA A 1 89 ? 6.229 -8.031 -5.754 1.00 92.44 89 ALA A CA 1
ATOM 696 C C . ALA A 1 89 ? 4.815 -8.430 -5.309 1.00 92.44 89 ALA A C 1
ATOM 698 O O . ALA A 1 89 ? 4.572 -8.542 -4.110 1.00 92.44 89 ALA A O 1
ATOM 699 N N . HIS A 1 90 ? 3.908 -8.716 -6.250 1.00 94.62 90 HIS A N 1
ATOM 700 C CA . HIS A 1 90 ? 2.570 -9.220 -5.947 1.00 94.62 90 HIS A CA 1
ATOM 701 C C . HIS A 1 90 ? 2.657 -10.492 -5.098 1.00 94.62 90 HIS A C 1
ATOM 703 O O . HIS A 1 90 ? 2.060 -10.542 -4.026 1.00 94.62 90 HIS A O 1
ATOM 709 N N . ALA A 1 91 ? 3.441 -11.489 -5.522 1.00 94.25 91 ALA A N 1
ATOM 710 C CA . ALA A 1 91 ? 3.595 -12.738 -4.774 1.00 94.25 91 ALA A CA 1
ATOM 711 C C . ALA A 1 91 ? 4.120 -12.502 -3.346 1.00 94.25 91 ALA A C 1
ATOM 713 O O . ALA A 1 91 ? 3.579 -13.061 -2.389 1.00 94.25 91 ALA A O 1
ATOM 714 N N . PHE A 1 92 ? 5.125 -11.634 -3.186 1.00 94.56 92 PHE A N 1
ATOM 715 C CA . PHE A 1 92 ? 5.657 -11.261 -1.875 1.00 94.56 92 PHE A CA 1
ATOM 716 C C . PHE A 1 92 ? 4.597 -10.586 -0.989 1.00 94.56 92 PHE A C 1
ATOM 718 O O . PHE A 1 92 ? 4.401 -10.985 0.160 1.00 94.56 92 PHE A O 1
ATOM 725 N N . PHE A 1 93 ? 3.883 -9.589 -1.515 1.00 95.44 93 PHE A N 1
ATOM 726 C CA . PHE A 1 93 ? 2.880 -8.842 -0.758 1.00 95.44 93 PHE A CA 1
ATOM 727 C C . PHE A 1 93 ? 1.650 -9.685 -0.403 1.00 95.44 93 PHE A C 1
ATOM 729 O O . PHE A 1 93 ? 1.137 -9.570 0.714 1.00 95.44 93 PHE A O 1
ATOM 736 N N . SER A 1 94 ? 1.214 -10.572 -1.299 1.00 95.69 94 SER A N 1
ATOM 737 C CA . SER A 1 94 ? 0.180 -11.569 -1.009 1.00 95.69 94 SER A CA 1
ATOM 738 C C . SER A 1 94 ? 0.637 -12.538 0.077 1.00 95.69 94 SER A C 1
ATOM 740 O O . SER A 1 94 ? -0.121 -12.795 1.008 1.00 95.69 94 SER A O 1
ATOM 742 N N . GLY A 1 95 ? 1.881 -13.024 0.009 1.00 95.69 95 GLY A N 1
ATOM 743 C CA . GLY A 1 95 ? 2.467 -13.873 1.046 1.00 95.69 95 GLY A CA 1
ATOM 744 C C . GLY A 1 95 ? 2.495 -13.185 2.411 1.00 95.69 95 GLY A C 1
ATOM 745 O O . GLY A 1 95 ? 2.066 -13.774 3.395 1.00 95.69 95 GLY A O 1
ATOM 746 N N . MET A 1 96 ? 2.905 -11.914 2.466 1.00 94.88 96 MET A N 1
ATOM 747 C CA . MET A 1 96 ? 2.894 -11.111 3.695 1.00 94.88 96 MET A CA 1
ATOM 748 C C . MET A 1 96 ? 1.480 -10.942 4.271 1.00 94.88 96 MET A C 1
ATOM 750 O O . MET A 1 96 ? 1.301 -11.040 5.484 1.00 94.88 96 MET A O 1
ATOM 754 N N . PHE A 1 97 ? 0.476 -10.699 3.421 1.00 96.00 97 PHE A N 1
ATOM 755 C CA . PHE A 1 97 ? -0.920 -10.600 3.854 1.00 96.00 97 PHE A CA 1
ATOM 756 C C . PHE A 1 97 ? -1.448 -11.935 4.397 1.00 96.00 97 PHE A C 1
ATOM 758 O O . PHE A 1 97 ? -2.049 -11.959 5.470 1.00 96.00 97 PHE A O 1
ATOM 765 N N . ILE A 1 98 ? -1.197 -13.037 3.682 1.00 96.25 98 ILE A N 1
ATOM 766 C CA . ILE A 1 98 ? -1.640 -14.384 4.067 1.00 96.25 98 ILE A CA 1
ATOM 767 C C . ILE A 1 98 ? -0.963 -14.818 5.365 1.00 96.25 98 ILE A C 1
ATOM 769 O O . ILE A 1 98 ? -1.656 -15.171 6.312 1.00 96.25 98 ILE A O 1
ATOM 773 N N . GLU A 1 99 ? 0.366 -14.744 5.437 1.00 96.44 99 GLU A N 1
ATOM 774 C CA . GLU A 1 99 ? 1.125 -15.108 6.638 1.00 96.44 99 GLU A CA 1
ATOM 775 C C . GLU A 1 99 ? 0.695 -14.253 7.830 1.00 96.44 99 GLU A C 1
ATOM 777 O O . GLU A 1 99 ? 0.490 -14.769 8.928 1.00 96.44 99 GLU A O 1
ATOM 782 N N . GLY A 1 100 ? 0.486 -12.952 7.608 1.00 92.75 100 GLY A N 1
ATOM 783 C CA . GLY A 1 100 ? 0.011 -12.055 8.648 1.00 92.75 100 GLY A CA 1
ATOM 784 C C . GLY A 1 100 ? -1.362 -12.448 9.191 1.00 92.75 100 GLY A C 1
ATOM 785 O O . GLY A 1 100 ? -1.538 -12.579 10.403 1.00 92.75 100 GLY A O 1
ATOM 786 N N . GLY A 1 101 ? -2.309 -12.716 8.294 1.00 93.00 101 GLY A N 1
ATOM 787 C CA . GLY A 1 101 ? -3.638 -13.197 8.659 1.00 93.00 101 GLY A CA 1
ATOM 788 C C . GLY A 1 101 ? -3.621 -14.567 9.341 1.00 93.00 101 GLY A C 1
ATOM 789 O O . GLY A 1 101 ? -4.341 -14.776 10.313 1.00 93.00 101 GLY A O 1
ATOM 790 N N . CYS A 1 102 ? -2.780 -15.498 8.885 1.00 95.38 102 CYS A N 1
ATOM 791 C CA . CYS A 1 102 ? -2.655 -16.829 9.482 1.00 95.38 102 CYS A CA 1
ATOM 792 C C . CYS A 1 102 ? -2.029 -16.790 10.880 1.00 95.38 102 CYS A C 1
ATOM 794 O O . CYS A 1 102 ? -2.441 -17.550 11.755 1.00 95.38 102 CYS A O 1
ATOM 796 N N . ARG A 1 103 ? -1.037 -15.922 11.097 1.00 95.00 103 ARG A N 1
ATOM 797 C CA . ARG A 1 103 ? -0.288 -15.858 12.355 1.00 95.00 103 ARG A CA 1
ATOM 798 C C . ARG A 1 103 ? -0.986 -15.043 13.437 1.00 95.00 103 ARG A C 1
ATOM 800 O O . ARG A 1 103 ? -0.897 -15.408 14.607 1.00 95.00 103 ARG A O 1
ATOM 807 N N . TRP A 1 104 ? -1.628 -13.941 13.059 1.00 91.38 104 TRP A N 1
ATOM 808 C CA . TRP A 1 104 ? -2.223 -12.995 14.009 1.00 91.38 104 TRP A CA 1
ATOM 809 C C . TRP A 1 104 ? -3.751 -12.918 13.931 1.00 91.38 104 TRP A C 1
ATOM 811 O O . TRP A 1 104 ? -4.353 -12.263 14.771 1.00 91.38 104 TRP A O 1
ATOM 821 N N . GLY A 1 105 ? -4.387 -13.618 12.987 1.00 90.38 105 GLY A N 1
ATOM 822 C CA . GLY A 1 105 ? -5.837 -13.576 12.799 1.00 90.38 105 GLY A CA 1
ATOM 823 C C . GLY A 1 105 ? -6.310 -12.273 12.156 1.00 90.38 105 GLY A C 1
ATOM 824 O O . GLY A 1 105 ? -5.510 -11.394 11.845 1.00 90.38 105 GLY A O 1
ATOM 825 N N . PHE A 1 106 ? -7.623 -12.162 11.944 1.00 87.81 106 PHE A N 1
ATOM 826 C CA . PHE A 1 106 ? -8.290 -10.947 11.474 1.00 87.81 106 PHE A CA 1
ATOM 827 C C . PHE A 1 106 ? -9.337 -10.524 12.503 1.00 87.81 106 PHE A C 1
ATOM 829 O O . PHE A 1 106 ? -10.297 -11.258 12.733 1.00 87.81 106 PHE A O 1
ATOM 836 N N . ASP A 1 107 ? -9.173 -9.331 13.066 1.00 88.50 107 ASP A N 1
ATOM 837 C CA . ASP A 1 107 ? -10.150 -8.739 13.981 1.00 88.50 107 ASP A CA 1
ATOM 838 C C . ASP A 1 107 ? -11.106 -7.785 13.258 1.00 88.50 107 ASP A C 1
ATOM 840 O O . ASP A 1 107 ? -10.931 -7.431 12.085 1.00 88.50 107 ASP A O 1
ATOM 844 N N . GLU A 1 108 ? -12.134 -7.334 13.978 1.00 90.00 108 GLU A N 1
ATOM 845 C CA . GLU A 1 108 ? -12.991 -6.252 13.509 1.00 90.00 108 GLU A CA 1
ATOM 846 C C . GLU A 1 108 ? -12.155 -5.010 13.162 1.00 90.00 108 GLU A C 1
ATOM 848 O O . GLU A 1 108 ? -11.259 -4.620 13.900 1.00 90.00 108 GLU A O 1
ATOM 853 N N . ILE A 1 109 ? -12.488 -4.332 12.059 1.00 91.06 109 ILE A N 1
ATOM 854 C CA . ILE A 1 109 ? -11.825 -3.073 11.664 1.00 91.06 109 ILE A CA 1
ATOM 855 C C . ILE A 1 109 ? -12.165 -1.932 12.637 1.00 91.06 109 ILE A C 1
ATOM 857 O O . ILE A 1 109 ? -11.381 -1.002 12.819 1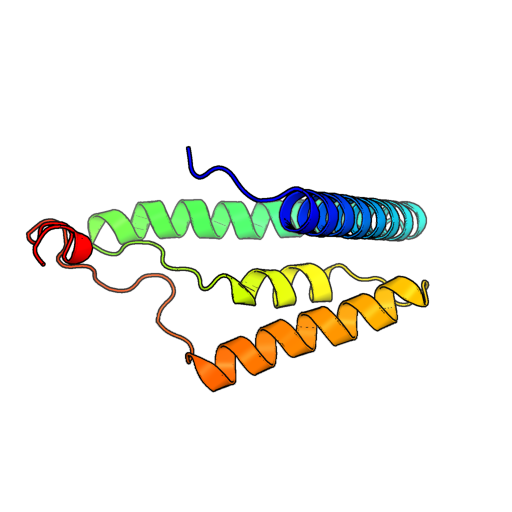.00 91.06 109 ILE A O 1
ATOM 861 N N . TRP A 1 110 ? -13.354 -1.982 13.247 1.00 93.56 110 TRP A N 1
ATOM 862 C CA . TRP A 1 110 ? -13.810 -1.012 14.243 1.00 93.56 110 TRP A CA 1
ATOM 863 C C . TRP A 1 110 ? -14.253 -1.719 15.526 1.00 93.56 110 TRP A C 1
ATOM 865 O O . TRP A 1 110 ? -15.466 -1.752 15.796 1.00 93.56 110 TRP A O 1
ATOM 875 N N . PRO A 1 111 ? -13.307 -2.300 16.291 1.00 90.56 111 PRO A N 1
ATOM 876 C CA . PRO A 1 111 ? -13.636 -2.962 17.537 1.00 90.56 111 PRO A CA 1
ATOM 877 C C . PRO A 1 111 ? -14.197 -1.935 18.519 1.00 90.56 111 PRO A C 1
ATOM 879 O O . PRO A 1 111 ? -13.822 -0.755 18.520 1.00 90.56 111 PRO A O 1
ATOM 882 N N . TYR A 1 112 ? -15.116 -2.386 19.366 1.00 86.81 112 TYR A N 1
ATOM 883 C CA . TYR A 1 112 ? -15.511 -1.595 20.520 1.00 86.81 112 TYR A CA 1
ATOM 884 C C . TYR A 1 112 ? -14.302 -1.456 21.441 1.00 86.81 112 TYR A C 1
ATOM 886 O O . TYR A 1 112 ? -13.765 -2.455 21.917 1.00 86.81 112 TYR A O 1
ATOM 894 N N . SER A 1 113 ? -13.860 -0.222 21.667 1.00 71.69 113 SER A N 1
ATOM 895 C CA . SER A 1 113 ? -12.759 0.049 22.574 1.00 71.69 113 SER A CA 1
ATOM 896 C C . SER A 1 113 ? -13.332 0.784 23.779 1.00 71.69 113 SER A C 1
ATOM 898 O O . SER A 1 113 ? -13.702 1.952 23.661 1.00 71.69 113 SER A O 1
ATOM 900 N N . PRO A 1 114 ? -13.404 0.151 24.961 1.00 60.75 114 PRO A N 1
ATOM 901 C CA . PRO A 1 114 ? -13.855 0.827 26.173 1.00 60.75 114 PRO A CA 1
ATOM 902 C C . PRO A 1 114 ? -12.873 1.916 26.651 1.00 60.75 114 PRO A C 1
ATOM 904 O O . PRO A 1 114 ? -13.081 2.490 27.712 1.00 60.75 114 PRO A O 1
ATOM 907 N N . THR A 1 115 ? -11.824 2.242 25.885 1.00 54.00 115 THR A N 1
ATOM 908 C CA . THR A 1 115 ? -10.716 3.163 26.212 1.00 54.00 115 THR A CA 1
ATOM 909 C C . THR A 1 115 ? -11.097 4.638 26.389 1.00 54.00 115 THR A C 1
ATOM 911 O O . THR A 1 115 ? -10.231 5.450 26.686 1.00 54.00 115 THR A O 1
ATOM 914 N N . TYR A 1 116 ? -12.384 5.006 26.366 1.00 50.75 116 TYR A N 1
ATOM 915 C CA . TYR A 1 116 ? -12.816 6.212 27.095 1.00 50.75 116 TYR A CA 1
ATOM 916 C C . TYR A 1 116 ? -12.807 6.020 28.633 1.00 50.75 116 TYR A C 1
ATOM 918 O O . TYR A 1 116 ? -13.054 6.978 29.360 1.00 50.75 116 TYR A O 1
ATOM 926 N N . VAL A 1 117 ? -12.505 4.812 29.135 1.00 52.22 117 VAL A N 1
ATOM 927 C CA . VAL A 1 117 ? -12.454 4.448 30.566 1.00 52.22 117 VAL A CA 1
ATOM 928 C C . VAL A 1 117 ? -11.132 3.774 30.978 1.00 52.22 117 VAL A C 1
ATOM 930 O O . VAL A 1 117 ? -10.876 3.650 32.170 1.00 52.22 117 VAL A O 1
ATOM 933 N N . TYR A 1 118 ? -10.255 3.375 30.054 1.00 45.84 118 TYR A N 1
ATOM 934 C CA . TYR A 1 118 ? -9.018 2.664 30.405 1.00 45.84 118 TYR A CA 1
ATOM 935 C C . TYR A 1 118 ? -7.796 3.380 29.838 1.00 45.84 118 TYR A C 1
ATOM 937 O O . TYR A 1 118 ? -7.713 3.598 28.627 1.00 45.84 118 TYR A O 1
ATOM 945 N N . GLY A 1 119 ? -6.889 3.759 30.743 1.00 50.22 119 GL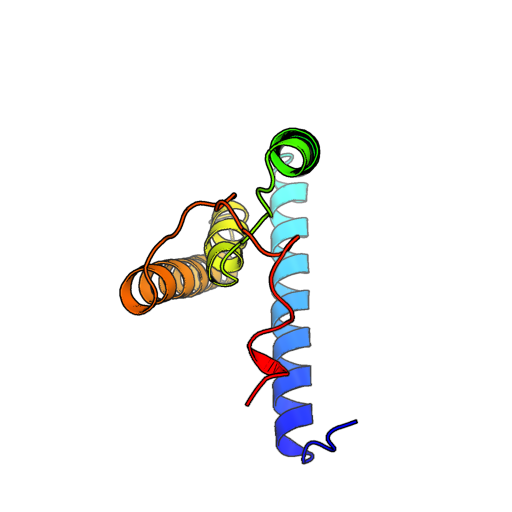Y A N 1
ATOM 946 C CA . GLY A 1 119 ? -5.543 4.208 30.420 1.00 50.22 119 GLY A CA 1
ATOM 947 C C . GLY A 1 119 ? -4.817 3.174 29.569 1.00 50.22 119 GLY A C 1
ATOM 948 O O . GLY A 1 119 ? -5.201 2.008 29.502 1.00 50.22 119 GLY A O 1
ATOM 949 N N . ASP A 1 120 ? -3.811 3.660 28.858 1.00 51.50 120 ASP A N 1
ATOM 950 C CA . ASP A 1 120 ? -2.906 2.870 28.039 1.00 51.50 120 ASP A CA 1
ATOM 951 C C . ASP A 1 120 ? -2.402 1.638 28.826 1.00 51.50 120 ASP A C 1
ATOM 953 O O . ASP A 1 120 ? -1.660 1.815 29.791 1.00 51.50 120 ASP A O 1
ATOM 957 N N . PRO A 1 121 ? -2.791 0.397 28.465 1.00 52.84 121 PRO A N 1
ATOM 958 C CA . PRO A 1 121 ? -2.344 -0.796 29.184 1.00 52.84 121 PRO A CA 1
ATOM 959 C C . PRO A 1 121 ? -0.828 -1.023 29.065 1.00 52.84 121 PRO A C 1
ATOM 961 O O . PRO A 1 121 ? -0.281 -1.796 29.851 1.00 52.84 121 PRO A O 1
ATOM 964 N N . ASP A 1 122 ? -0.147 -0.327 28.144 1.00 54.41 122 ASP A N 1
ATOM 965 C CA . ASP A 1 122 ? 1.314 -0.323 28.026 1.00 54.41 122 ASP A CA 1
ATOM 966 C C . ASP A 1 122 ? 1.985 0.722 28.949 1.00 54.41 122 ASP A C 1
ATOM 968 O O . ASP A 1 122 ? 3.214 0.795 29.000 1.00 54.41 122 ASP A O 1
ATOM 972 N N . GLN A 1 123 ? 1.210 1.527 29.692 1.00 49.50 123 GLN A N 1
ATOM 973 C CA . GLN A 1 123 ? 1.710 2.429 30.746 1.00 49.50 123 GLN A CA 1
ATOM 974 C C . GLN A 1 123 ? 1.473 1.920 32.170 1.00 49.50 123 GLN A C 1
ATOM 976 O O . GLN A 1 123 ? 1.994 2.514 33.114 1.00 49.50 123 GLN A O 1
ATOM 981 N N . ASP A 1 124 ? 0.759 0.805 32.316 1.00 46.84 124 ASP A N 1
ATOM 982 C CA . ASP A 1 124 ? 0.390 0.227 33.610 1.00 46.84 124 ASP A CA 1
ATOM 983 C C . ASP A 1 124 ? 1.190 -1.055 33.950 1.00 46.84 124 ASP A C 1
ATOM 985 O O . ASP A 1 124 ? 0.792 -1.813 34.840 1.00 46.84 124 ASP A O 1
ATOM 989 N N . GLN A 1 125 ? 2.319 -1.309 33.267 1.00 43.81 125 GLN A N 1
ATOM 990 C CA . GLN A 1 125 ? 3.271 -2.390 33.589 1.00 43.81 125 GLN A CA 1
ATOM 991 C C . GLN A 1 125 ? 4.661 -1.872 33.960 1.00 43.81 125 GLN A C 1
ATOM 993 O O . GLN A 1 125 ? 5.233 -1.072 33.185 1.00 43.81 125 GLN A O 1
#

Foldseek 3Di:
DDDDDPVVVVVVVVVVVLVVVLVVVLCVVCVVVVNNVVVVVVVVVVVVVCVVVQVVCVVVQWHFDDDPLVVLVVLLVSQDPVDPVSVVSNVVSVCSNVCSCVPPNDDDRTDRDPVVPDDDPVVVD

Organism: NCBI:txid182087

pLDDT: mean 87.61, std 13.08, range [43.81, 96.94]

Sequence (125 aa):
MKTWGPGLWAIFATLIVVLASLLRNIYSSLALSDCLARYLIGAAAVAGYFYWKTKRNAKEGRTVHIHHYLIGLIFACTCGYQDELLTVAHAFFSGMFIEGGCRWGFDEIWPYSPTYVYGDPDQDQ

Radius of gyration: 18.52 Å; chains: 1; bounding box: 46×26×53 Å